Protein AF-A0A923VGC7-F1 (afdb_monomer_lite)

Radius of gyration: 20.88 Å; chains: 1; bounding box: 54×21×52 Å

pLDDT: mean 90.52, std 7.7, range [44.16, 97.38]

Secondary structure (DSSP, 8-state):
----EEEEEEEES--HHHHHHHHHHHHHHHHHHIIIIIS---SSSSPPPHHHHHHHHHHHHHHHHHHHH-EEEEEEETTEEEEEEETTEEEEEEE-

Sequence (96 aa):
MNDVVLFSEKQTFLNRWTWLLFILVNAFFIYGLIKQIAFDIPFGDKPASNGGLIAITVFVLMITSLFTIFSVKTEMKSDGIYVMFYPFHVKFKQYK

Structure (mmCIF, N/CA/C/O backbone):
data_AF-A0A923VGC7-F1
#
_entry.id   AF-A0A923VGC7-F1
#
loop_
_atom_site.group_PDB
_atom_site.id
_atom_site.type_symbol
_atom_site.label_atom_id
_atom_site.label_alt_id
_atom_site.label_comp_id
_atom_site.label_asym_id
_atom_site.label_entity_id
_atom_site.label_seq_id
_atom_site.pdbx_PDB_ins_code
_atom_site.Cartn_x
_atom_site.Cartn_y
_atom_site.Cartn_z
_atom_site.occupancy
_atom_site.B_iso_or_equiv
_atom_site.auth_seq_id
_atom_site.auth_comp_id
_atom_site.auth_asym_id
_atom_site.auth_atom_id
_atom_site.pdbx_PDB_model_num
ATOM 1 N N . MET A 1 1 ? -32.647 4.076 27.753 1.00 44.16 1 MET A N 1
ATOM 2 C CA . MET A 1 1 ? -31.485 4.663 28.455 1.00 44.16 1 MET A CA 1
ATOM 3 C C . MET A 1 1 ? -30.596 5.223 27.367 1.00 44.16 1 MET A C 1
ATOM 5 O O . MET A 1 1 ? -30.356 4.499 26.417 1.00 44.16 1 MET A O 1
ATOM 9 N N . ASN A 1 2 ? -30.274 6.514 27.402 1.00 50.94 2 ASN A N 1
ATOM 10 C CA . ASN A 1 2 ? -29.703 7.202 26.243 1.00 50.94 2 ASN A CA 1
ATOM 11 C C . ASN A 1 2 ? -28.359 6.573 25.834 1.00 50.94 2 ASN A C 1
ATOM 13 O O . ASN A 1 2 ? -27.416 6.598 26.623 1.00 50.94 2 ASN A O 1
ATOM 17 N N . ASP A 1 3 ? -28.284 6.057 24.603 1.00 68.94 3 ASP A N 1
ATOM 18 C CA . ASP A 1 3 ? -27.069 5.580 23.921 1.00 68.94 3 ASP A CA 1
ATOM 19 C C . ASP A 1 3 ? -26.137 6.753 23.566 1.00 68.94 3 ASP A C 1
ATOM 21 O O . ASP A 1 3 ? -25.740 6.944 22.414 1.00 68.94 3 ASP A O 1
ATOM 25 N N . VAL A 1 4 ? -25.836 7.619 24.535 1.00 84.12 4 VAL A N 1
ATOM 26 C CA . VAL A 1 4 ? -24.969 8.771 24.296 1.00 84.12 4 VAL A CA 1
ATOM 27 C C . VAL A 1 4 ? -23.549 8.258 24.124 1.00 84.12 4 VAL A C 1
ATOM 29 O O . VAL A 1 4 ? -22.965 7.676 25.038 1.00 84.12 4 VAL A O 1
ATOM 32 N N . VAL A 1 5 ? -22.993 8.485 22.938 1.00 87.12 5 VAL A N 1
ATOM 33 C CA . VA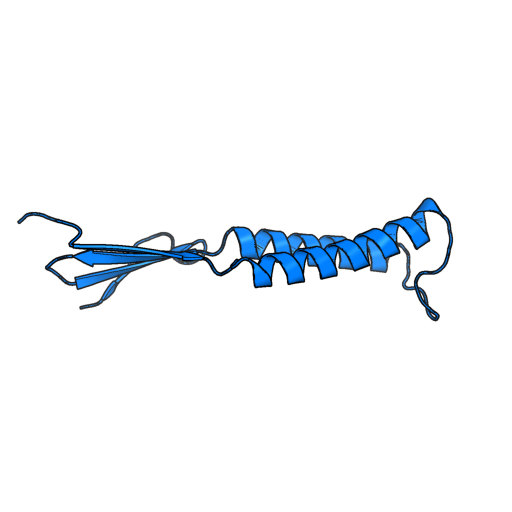L A 1 5 ? -21.571 8.281 22.676 1.00 87.12 5 VAL A CA 1
ATOM 34 C C . VAL A 1 5 ? -20.804 9.345 23.457 1.00 87.12 5 VAL A C 1
ATOM 36 O O . VAL A 1 5 ? -20.905 10.533 23.157 1.00 87.12 5 VAL A O 1
ATOM 39 N N . LEU A 1 6 ? -20.070 8.917 24.484 1.00 91.25 6 LEU A N 1
ATOM 40 C CA . LEU A 1 6 ? -19.251 9.785 25.333 1.00 91.25 6 LEU A CA 1
ATOM 41 C C . LEU A 1 6 ? -17.956 10.186 24.623 1.00 91.25 6 LEU A C 1
ATOM 43 O O . LEU A 1 6 ? -17.455 11.292 24.806 1.00 91.25 6 LEU A O 1
ATOM 47 N N . PHE A 1 7 ? -17.419 9.279 23.808 1.00 91.62 7 PHE A N 1
ATOM 48 C CA . PHE A 1 7 ? -16.193 9.492 23.054 1.00 91.62 7 PHE A CA 1
ATOM 49 C C . PHE A 1 7 ? -16.215 8.675 21.765 1.00 91.62 7 PHE A C 1
ATOM 51 O O . PHE A 1 7 ? -16.671 7.532 21.759 1.00 91.62 7 PHE A O 1
ATOM 58 N N . SER A 1 8 ? -15.705 9.253 20.681 1.00 92.56 8 SER A N 1
ATOM 59 C CA . SER A 1 8 ? -15.537 8.574 19.399 1.00 92.56 8 SER A CA 1
ATOM 60 C C . SER A 1 8 ? -14.160 8.892 18.840 1.00 92.56 8 SER A C 1
ATOM 62 O O . SER A 1 8 ? -13.788 10.058 18.706 1.00 92.56 8 SER A O 1
ATOM 64 N N . GLU A 1 9 ? -13.414 7.851 18.496 1.00 92.88 9 GLU A N 1
ATOM 65 C CA . GLU A 1 9 ? -12.098 7.950 17.887 1.00 92.88 9 GLU A CA 1
ATOM 66 C C . GLU A 1 9 ? -12.037 7.099 16.623 1.00 92.88 9 GLU A C 1
ATOM 68 O O . GLU A 1 9 ? -12.514 5.963 16.573 1.00 92.88 9 GLU A O 1
ATOM 73 N N . LYS A 1 10 ? -11.411 7.653 15.583 1.00 91.62 10 LYS A N 1
ATOM 74 C CA . LYS A 1 10 ? -11.084 6.933 14.354 1.00 91.62 10 LYS A CA 1
ATOM 75 C C . LYS A 1 10 ? -9.572 6.913 14.183 1.00 91.62 10 LYS A C 1
ATOM 77 O O . LYS A 1 10 ? -8.982 7.892 13.729 1.00 91.62 10 LYS A O 1
ATOM 82 N N . GLN A 1 11 ? -8.964 5.771 14.467 1.00 90.12 11 GLN A N 1
ATOM 83 C CA . GLN A 1 11 ? -7.549 5.543 14.234 1.00 90.12 11 GLN A CA 1
ATOM 84 C C . GLN A 1 11 ? -7.336 5.018 12.811 1.00 90.12 11 GLN A C 1
ATOM 86 O O . GLN A 1 11 ? -7.906 4.005 12.398 1.00 90.12 11 GLN A O 1
ATOM 91 N N . THR A 1 12 ? -6.498 5.711 12.043 1.00 89.94 12 THR A N 1
ATOM 92 C CA . THR A 1 12 ? -6.060 5.266 10.712 1.00 89.94 12 THR A CA 1
ATOM 93 C C . THR A 1 12 ? -4.584 4.893 10.765 1.00 89.94 12 THR A C 1
ATOM 95 O O . THR A 1 12 ? -3.810 5.511 11.491 1.00 89.94 12 THR A O 1
ATOM 98 N N . PHE A 1 13 ? -4.185 3.871 10.007 1.00 81.75 13 PHE A N 1
ATOM 99 C CA . PHE A 1 13 ? -2.791 3.403 9.984 1.00 81.75 13 PHE A CA 1
ATOM 100 C C . PHE A 1 13 ? -1.893 4.243 9.059 1.00 81.75 13 PHE A C 1
ATOM 102 O O . PHE A 1 13 ? -0.670 4.152 9.122 1.00 81.75 13 PHE A O 1
ATOM 109 N N . LEU A 1 14 ? -2.493 5.091 8.220 1.00 86.75 14 LEU A N 1
ATOM 110 C CA . LEU A 1 14 ? -1.803 6.002 7.312 1.00 86.75 14 LEU A CA 1
ATOM 111 C C . LEU A 1 14 ? -1.651 7.391 7.921 1.00 86.75 14 LEU A C 1
ATOM 113 O O . LEU A 1 14 ? -2.352 8.341 7.569 1.00 86.75 14 LEU A O 1
ATOM 117 N N . ASN A 1 15 ? -0.682 7.518 8.822 1.00 88.50 15 ASN A N 1
ATOM 118 C CA . ASN A 1 15 ? -0.191 8.833 9.209 1.00 88.50 15 ASN A CA 1
ATOM 119 C C . ASN A 1 15 ? 0.641 9.461 8.063 1.00 88.50 15 ASN A C 1
ATOM 121 O O . ASN A 1 15 ? 0.969 8.811 7.065 1.00 88.50 15 ASN A O 1
ATOM 125 N N . ARG A 1 16 ? 0.998 10.745 8.203 1.00 90.81 16 ARG A N 1
ATOM 126 C CA . ARG A 1 16 ? 1.749 11.499 7.180 1.00 90.81 16 ARG A CA 1
ATOM 127 C C . ARG A 1 16 ? 3.090 10.845 6.807 1.00 90.81 16 ARG A C 1
ATOM 129 O O . ARG A 1 16 ? 3.477 10.900 5.646 1.00 90.81 16 ARG A O 1
ATOM 136 N N . TRP A 1 17 ? 3.774 10.205 7.753 1.00 93.25 17 TRP A N 1
ATOM 137 C CA . TRP A 1 17 ? 5.056 9.535 7.514 1.00 93.25 17 TRP A CA 1
ATOM 138 C C . TRP A 1 17 ? 4.892 8.223 6.752 1.00 93.25 17 TRP A C 1
ATOM 140 O O . TRP A 1 17 ? 5.638 7.958 5.813 1.00 93.25 17 TRP A O 1
ATOM 150 N N . THR A 1 18 ? 3.875 7.436 7.098 1.00 90.06 18 THR A N 1
ATOM 151 C CA . THR A 1 18 ? 3.532 6.209 6.374 1.00 90.06 18 THR A CA 1
ATOM 152 C C . THR A 1 18 ? 3.155 6.513 4.923 1.00 90.06 18 THR A C 1
ATOM 154 O O . THR A 1 18 ? 3.585 5.806 4.015 1.00 90.06 18 THR A O 1
ATOM 157 N N . TRP A 1 19 ? 2.427 7.609 4.683 1.00 93.56 19 TRP A N 1
ATOM 158 C CA . TRP A 1 19 ? 2.154 8.095 3.327 1.00 93.56 19 TRP A CA 1
ATOM 159 C C . TRP A 1 19 ? 3.432 8.420 2.551 1.00 93.56 19 TRP A C 1
ATOM 161 O O . TRP A 1 19 ? 3.565 7.989 1.408 1.00 93.56 19 TRP A O 1
ATOM 171 N N . LEU A 1 20 ? 4.382 9.135 3.164 1.00 95.50 20 LEU A N 1
ATOM 172 C CA . LEU A 1 20 ? 5.665 9.446 2.525 1.00 95.50 20 LEU A CA 1
ATOM 173 C C . LEU A 1 20 ? 6.441 8.176 2.156 1.00 95.50 20 LEU A C 1
ATOM 175 O O . LEU A 1 20 ? 6.958 8.087 1.044 1.00 95.50 20 LEU A O 1
ATOM 179 N N . LEU A 1 21 ? 6.473 7.179 3.046 1.00 94.88 21 LEU A N 1
ATOM 180 C CA . LEU A 1 21 ? 7.118 5.893 2.775 1.00 94.88 21 LEU A CA 1
ATOM 181 C C . LEU A 1 21 ? 6.467 5.187 1.583 1.00 94.88 21 LEU A C 1
ATOM 183 O O . LEU A 1 21 ? 7.170 4.769 0.664 1.00 94.88 21 LEU A O 1
ATOM 187 N N . PHE A 1 22 ? 5.136 5.089 1.557 1.00 95.00 22 PHE A N 1
ATOM 188 C CA . PHE A 1 22 ? 4.447 4.459 0.434 1.00 95.00 22 PHE A CA 1
ATOM 189 C C . PHE A 1 22 ? 4.674 5.210 -0.874 1.00 95.00 22 PHE A C 1
ATOM 191 O O . PHE A 1 22 ? 4.952 4.573 -1.887 1.00 95.00 22 PHE A O 1
ATOM 198 N N . ILE A 1 23 ? 4.604 6.542 -0.871 1.00 96.00 23 ILE A N 1
ATOM 199 C CA . ILE A 1 23 ? 4.866 7.348 -2.069 1.00 96.00 23 ILE A CA 1
ATOM 200 C C . ILE A 1 23 ? 6.278 7.079 -2.589 1.00 96.00 23 ILE A C 1
ATOM 202 O O . ILE A 1 23 ? 6.438 6.829 -3.781 1.00 96.00 23 ILE A O 1
ATOM 206 N N . LEU A 1 24 ? 7.282 7.069 -1.710 1.00 97.38 24 LEU A N 1
ATOM 207 C CA . LEU A 1 24 ? 8.671 6.830 -2.094 1.00 97.38 24 LEU A CA 1
ATOM 208 C C . LEU A 1 24 ? 8.858 5.442 -2.723 1.00 97.38 24 LEU A C 1
ATOM 210 O O . LEU A 1 24 ? 9.454 5.325 -3.794 1.00 97.38 24 LEU A O 1
ATOM 214 N N . VAL A 1 25 ? 8.316 4.401 -2.086 1.00 96.75 25 VAL A N 1
ATOM 215 C CA . VAL A 1 25 ? 8.424 3.020 -2.578 1.00 96.75 25 VAL A CA 1
ATOM 216 C C . VAL A 1 25 ? 7.707 2.864 -3.923 1.00 96.75 25 VAL A C 1
ATOM 218 O O . VAL A 1 25 ? 8.286 2.327 -4.865 1.00 96.75 25 VAL A O 1
ATOM 221 N N . ASN A 1 26 ? 6.482 3.377 -4.060 1.00 97.12 26 ASN A N 1
ATOM 222 C CA . ASN A 1 26 ? 5.750 3.306 -5.328 1.00 97.12 26 ASN A CA 1
ATOM 223 C C . ASN A 1 26 ? 6.448 4.103 -6.434 1.00 97.12 26 ASN A C 1
ATOM 225 O O . ASN A 1 26 ? 6.583 3.601 -7.547 1.00 97.12 26 ASN A O 1
ATOM 229 N N . ALA A 1 27 ? 6.934 5.310 -6.133 1.00 97.38 27 ALA A N 1
ATOM 230 C CA . ALA A 1 27 ? 7.668 6.129 -7.091 1.00 97.38 27 ALA A CA 1
ATOM 231 C C . ALA A 1 27 ? 8.924 5.410 -7.601 1.00 97.38 27 ALA A C 1
ATOM 233 O O . ALA A 1 27 ? 9.194 5.444 -8.798 1.00 97.38 27 ALA A O 1
ATOM 234 N N . PHE A 1 28 ? 9.647 4.708 -6.724 1.00 96.12 28 PHE A N 1
ATOM 235 C CA . PHE A 1 28 ? 10.816 3.917 -7.102 1.00 96.12 28 PHE A CA 1
ATOM 236 C C . PHE A 1 28 ? 10.475 2.805 -8.109 1.00 96.12 28 PHE A C 1
ATOM 238 O O . PHE A 1 28 ? 11.136 2.693 -9.144 1.00 96.12 28 PHE A O 1
ATOM 245 N N . PHE A 1 29 ? 9.420 2.021 -7.857 1.00 95.31 29 PHE A N 1
ATOM 246 C CA . PHE A 1 29 ? 8.999 0.953 -8.774 1.00 95.31 29 PHE A CA 1
ATOM 247 C C . PHE A 1 29 ? 8.427 1.490 -10.088 1.00 95.31 29 PHE A C 1
ATOM 249 O O . PHE A 1 29 ? 8.775 0.984 -11.153 1.00 95.31 29 PHE A O 1
ATOM 256 N N . ILE A 1 30 ? 7.614 2.548 -10.038 1.00 96.06 30 ILE A N 1
ATOM 257 C CA . ILE A 1 30 ? 7.070 3.199 -11.238 1.00 96.06 30 ILE A CA 1
ATOM 258 C C . ILE A 1 30 ? 8.202 3.773 -12.094 1.00 96.06 30 ILE A C 1
ATOM 260 O O . ILE A 1 30 ? 8.209 3.581 -13.308 1.00 96.06 30 ILE A O 1
ATOM 264 N N . TYR A 1 31 ? 9.185 4.432 -11.475 1.00 95.62 31 TYR A N 1
ATOM 265 C CA . TYR A 1 31 ? 10.363 4.934 -12.177 1.00 95.62 31 TYR A CA 1
ATOM 266 C C . TYR A 1 31 ? 11.135 3.800 -12.859 1.00 95.62 31 TYR A C 1
ATOM 268 O O . TYR A 1 31 ? 11.467 3.913 -14.039 1.00 95.62 31 TYR A O 1
ATOM 276 N N . GLY A 1 32 ? 11.373 2.692 -12.151 1.00 94.19 32 GLY A N 1
ATOM 277 C CA . GLY A 1 32 ? 12.025 1.520 -12.729 1.00 94.19 32 GLY A CA 1
ATOM 278 C C . GLY A 1 32 ? 11.251 0.931 -13.906 1.00 94.19 32 GLY A C 1
ATOM 279 O O . GLY A 1 32 ? 11.845 0.625 -14.938 1.00 94.19 32 GLY A O 1
ATOM 280 N N . LEU A 1 33 ? 9.925 0.841 -13.785 1.00 95.12 33 LEU A N 1
ATOM 281 C CA . LEU A 1 33 ? 9.039 0.342 -14.834 1.00 95.12 33 LEU A CA 1
ATOM 282 C C . LEU A 1 33 ? 9.084 1.230 -16.082 1.00 95.12 33 LEU A C 1
ATOM 284 O O . LEU A 1 33 ? 9.258 0.715 -17.184 1.00 95.12 33 LEU A O 1
ATOM 288 N N . ILE A 1 34 ? 8.996 2.552 -15.919 1.00 95.06 34 ILE A N 1
ATOM 289 C CA . ILE A 1 34 ? 9.120 3.508 -17.028 1.00 95.06 34 ILE A CA 1
ATOM 290 C C . ILE A 1 34 ? 10.503 3.383 -17.678 1.00 95.06 34 ILE A C 1
ATOM 292 O O . ILE A 1 34 ? 10.600 3.250 -18.895 1.00 95.06 34 ILE A O 1
ATOM 296 N N . LYS A 1 35 ? 11.574 3.378 -16.877 1.00 94.75 35 LYS A N 1
ATOM 297 C CA . LYS A 1 35 ? 12.953 3.276 -17.367 1.00 94.75 35 LYS A CA 1
ATOM 298 C C . LYS A 1 35 ? 13.178 2.002 -18.191 1.00 94.75 35 LYS A C 1
ATOM 300 O O . LYS A 1 35 ? 13.761 2.077 -19.269 1.00 94.75 35 LYS A O 1
ATOM 305 N N . GLN A 1 36 ? 12.692 0.86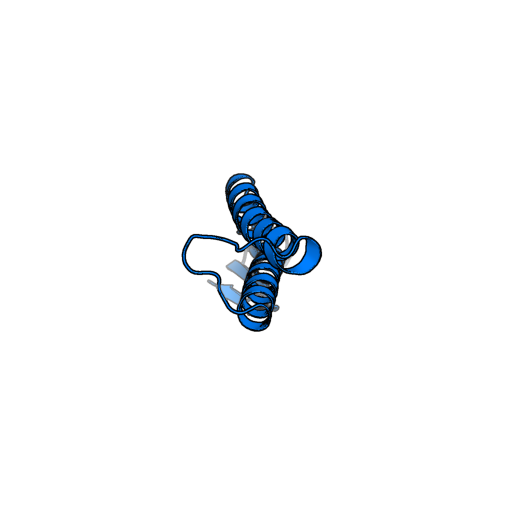1 -17.706 1.00 93.88 36 GLN A N 1
ATOM 306 C CA . GLN A 1 36 ? 12.940 -0.427 -18.344 1.00 93.88 36 GLN A CA 1
ATOM 307 C C . GLN A 1 36 ? 12.010 -0.719 -19.523 1.00 93.88 36 GLN A C 1
ATOM 309 O O . GLN A 1 36 ? 12.458 -1.321 -20.489 1.00 93.88 36 GLN A O 1
ATOM 314 N N . ILE A 1 37 ? 10.738 -0.313 -19.461 1.00 92.69 37 ILE A N 1
ATOM 315 C CA . ILE A 1 37 ? 9.746 -0.657 -20.493 1.00 92.69 37 ILE A CA 1
ATOM 316 C C . ILE A 1 37 ? 9.617 0.435 -21.554 1.00 92.69 37 ILE A C 1
ATOM 318 O O . ILE A 1 37 ? 9.460 0.120 -22.726 1.00 92.69 37 ILE A O 1
ATOM 322 N N . ALA A 1 38 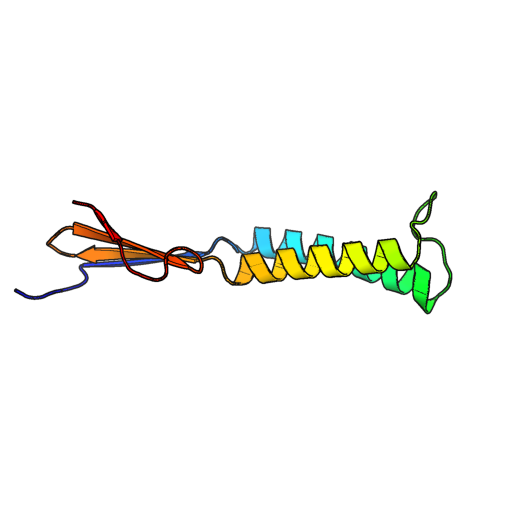? 9.638 1.712 -21.164 1.00 92.12 38 ALA A N 1
ATOM 323 C CA . ALA A 1 38 ? 9.436 2.808 -22.113 1.00 92.12 38 ALA A CA 1
ATOM 324 C C . ALA A 1 38 ? 10.740 3.254 -22.784 1.00 92.12 38 ALA A C 1
ATOM 326 O O . ALA A 1 38 ? 10.711 3.703 -23.925 1.00 92.12 38 ALA A O 1
ATOM 327 N N . PHE A 1 39 ? 11.870 3.152 -22.077 1.00 91.50 39 PHE A N 1
ATOM 328 C CA . PHE A 1 39 ? 13.172 3.598 -22.579 1.00 91.50 39 PHE A CA 1
ATOM 329 C C . PHE A 1 39 ? 14.130 2.448 -22.921 1.00 91.50 39 PHE A C 1
ATOM 331 O O . PHE A 1 39 ? 15.241 2.724 -23.364 1.00 91.50 39 PHE A O 1
ATOM 338 N N . ASP A 1 40 ? 13.736 1.187 -22.700 1.00 90.69 40 ASP A N 1
ATOM 339 C CA . ASP A 1 40 ? 14.592 -0.002 -22.858 1.00 90.69 40 ASP A CA 1
ATOM 340 C C . ASP A 1 40 ? 15.928 0.081 -22.084 1.00 90.69 40 ASP A C 1
ATOM 342 O O . ASP A 1 40 ? 16.908 -0.594 -22.409 1.00 90.69 40 ASP A O 1
ATOM 346 N N . ILE A 1 41 ? 15.991 0.896 -21.020 1.00 90.62 41 ILE A N 1
ATOM 347 C CA . ILE A 1 41 ? 17.190 1.034 -20.186 1.00 90.62 41 ILE A CA 1
ATOM 348 C C . ILE A 1 41 ? 17.059 0.095 -18.980 1.00 90.62 41 ILE A C 1
ATOM 350 O O . ILE A 1 41 ? 16.122 0.249 -18.192 1.00 90.62 41 ILE A O 1
ATOM 354 N N . PRO A 1 42 ? 18.011 -0.828 -18.744 1.00 89.81 42 PRO A N 1
ATOM 355 C CA . PRO A 1 42 ? 17.920 -1.767 -17.633 1.00 89.81 42 PRO A CA 1
ATOM 356 C C . PRO A 1 42 ? 17.821 -1.047 -16.279 1.00 89.81 42 PRO A C 1
ATOM 358 O O . PRO A 1 42 ? 18.541 -0.080 -15.978 1.00 89.81 42 PRO A O 1
ATOM 361 N N . PHE A 1 43 ? 16.888 -1.515 -15.450 1.00 90.12 43 PHE A N 1
ATOM 362 C CA . PHE A 1 43 ? 16.705 -1.015 -14.096 1.00 90.12 43 PHE A CA 1
ATOM 363 C C . PHE A 1 43 ? 17.552 -1.831 -13.109 1.00 90.12 43 PHE A C 1
ATOM 365 O O . PHE A 1 43 ? 17.172 -2.922 -12.692 1.00 90.12 43 PHE A O 1
ATOM 372 N N . GLY A 1 44 ? 18.714 -1.276 -12.747 1.00 86.50 44 GLY A N 1
ATOM 373 C CA . GLY A 1 44 ? 19.721 -1.921 -11.899 1.00 86.50 44 GLY A CA 1
ATOM 374 C C . GLY A 1 44 ? 20.748 -2.730 -12.698 1.00 86.50 44 GLY A C 1
ATOM 375 O O . GLY A 1 44 ? 20.642 -2.853 -13.916 1.00 86.50 44 GLY A O 1
ATOM 376 N N . ASP A 1 45 ? 21.739 -3.294 -12.005 1.00 86.75 45 ASP A N 1
ATOM 377 C CA . ASP A 1 45 ? 22.838 -4.050 -12.637 1.00 86.75 45 ASP A CA 1
ATOM 378 C C . ASP A 1 45 ? 22.413 -5.457 -13.094 1.00 86.75 45 ASP A C 1
ATOM 380 O O . ASP A 1 45 ? 23.048 -6.074 -13.947 1.00 86.75 45 ASP A O 1
ATOM 384 N N . LYS A 1 46 ? 21.324 -5.977 -12.514 1.00 85.69 46 LYS A N 1
ATOM 385 C CA . LYS A 1 46 ? 20.678 -7.245 -12.876 1.00 85.69 46 LYS A CA 1
ATOM 386 C C . LYS A 1 46 ? 19.182 -6.986 -13.069 1.00 85.69 46 LYS A C 1
ATOM 388 O O . LYS A 1 46 ? 18.427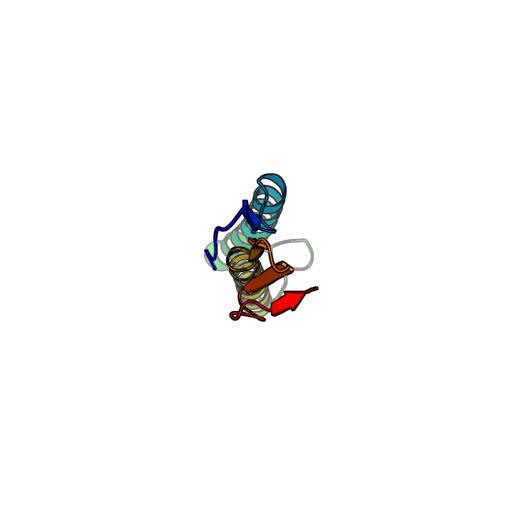 -7.133 -12.105 1.00 85.69 46 LYS A O 1
ATOM 393 N N . PRO A 1 47 ? 18.756 -6.544 -14.263 1.00 87.00 47 PRO A N 1
ATOM 394 C CA . PRO A 1 47 ? 17.370 -6.162 -14.494 1.00 87.00 47 PRO A CA 1
ATOM 395 C C . PRO A 1 47 ? 16.439 -7.360 -14.295 1.00 87.00 47 PRO A C 1
ATOM 397 O O . PRO A 1 47 ? 16.725 -8.479 -14.728 1.00 87.00 47 PRO A O 1
ATOM 400 N N . ALA A 1 48 ? 15.304 -7.115 -13.642 1.00 88.12 48 ALA A N 1
ATOM 401 C CA . ALA A 1 48 ? 14.217 -8.085 -13.591 1.00 88.12 48 ALA A CA 1
ATOM 402 C C . ALA A 1 48 ? 13.641 -8.302 -15.000 1.00 88.12 48 ALA A C 1
ATOM 404 O O . ALA A 1 48 ? 13.794 -7.457 -15.880 1.00 88.12 48 ALA A O 1
ATOM 405 N N . SER A 1 49 ? 12.918 -9.400 -15.227 1.00 93.62 49 SER A N 1
ATOM 406 C CA . SER A 1 49 ? 12.127 -9.523 -16.457 1.00 93.62 49 SER A CA 1
ATOM 407 C C . SER A 1 49 ? 11.042 -8.440 -16.495 1.00 93.62 49 SER A C 1
ATOM 409 O O . SER A 1 49 ? 10.506 -8.065 -15.451 1.00 93.62 49 SER A O 1
ATOM 411 N N . ASN A 1 50 ? 10.668 -7.962 -17.688 1.00 93.25 50 ASN A N 1
ATOM 412 C CA . ASN A 1 50 ? 9.624 -6.934 -17.830 1.00 93.25 50 ASN A CA 1
ATOM 413 C C . ASN A 1 50 ? 8.318 -7.359 -17.138 1.00 93.25 50 ASN A C 1
ATOM 415 O O . ASN A 1 50 ? 7.732 -6.588 -16.383 1.00 93.25 50 ASN A O 1
ATOM 419 N N . GLY A 1 51 ? 7.909 -8.621 -17.320 1.00 94.19 51 GLY A N 1
ATOM 420 C CA . GLY A 1 51 ?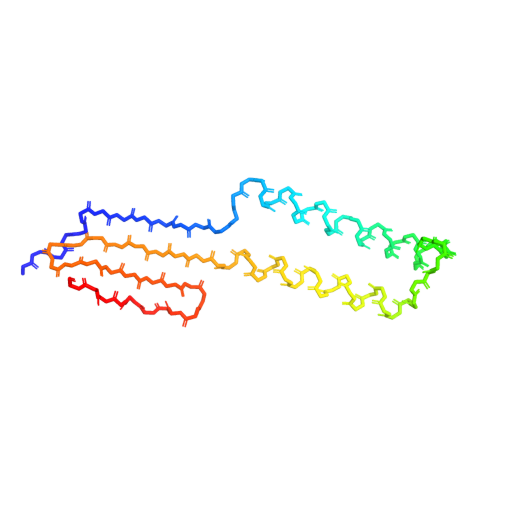 6.740 -9.184 -16.639 1.00 94.19 51 GLY A CA 1
ATOM 421 C C . GLY A 1 51 ? 6.886 -9.216 -15.115 1.00 94.19 51 GLY A C 1
ATOM 422 O O . GLY A 1 51 ? 5.944 -8.870 -14.406 1.00 94.19 51 GLY A O 1
ATOM 423 N N . GLY A 1 52 ? 8.071 -9.565 -14.602 1.00 94.31 52 GLY A N 1
ATOM 424 C CA . GLY A 1 52 ? 8.351 -9.546 -13.166 1.00 94.31 52 GLY A CA 1
ATOM 425 C C . GLY A 1 52 ? 8.291 -8.136 -12.572 1.00 94.31 52 GLY A C 1
ATOM 426 O O . GLY A 1 52 ? 7.700 -7.945 -11.509 1.00 94.31 52 GLY A O 1
ATOM 427 N N . LEU A 1 53 ? 8.835 -7.140 -13.279 1.00 94.44 53 LEU A N 1
ATOM 428 C CA . LEU A 1 53 ? 8.813 -5.738 -12.857 1.00 94.44 53 LEU A CA 1
ATOM 429 C C . LEU A 1 53 ? 7.389 -5.156 -12.854 1.00 94.44 53 LEU A C 1
ATOM 431 O O . LEU A 1 53 ? 7.016 -4.445 -11.920 1.00 94.44 53 LEU A O 1
ATOM 435 N N . ILE A 1 54 ? 6.564 -5.496 -13.848 1.00 95.50 54 ILE A N 1
ATOM 436 C CA . ILE A 1 54 ? 5.137 -5.134 -13.857 1.00 95.50 54 ILE A CA 1
ATOM 437 C C . ILE A 1 54 ? 4.421 -5.774 -12.666 1.00 95.50 54 ILE A C 1
ATOM 439 O O . ILE A 1 54 ? 3.745 -5.074 -11.912 1.00 95.50 54 ILE A O 1
ATOM 443 N N . ALA A 1 55 ? 4.593 -7.085 -12.468 1.00 96.62 55 ALA A N 1
ATOM 444 C CA . ALA A 1 55 ? 3.912 -7.822 -11.408 1.00 96.62 55 ALA A CA 1
ATOM 445 C C . ALA A 1 55 ? 4.229 -7.252 -10.018 1.00 96.62 55 ALA A C 1
ATOM 447 O O . ALA A 1 55 ? 3.310 -7.005 -9.237 1.00 96.62 55 ALA A O 1
ATOM 448 N N . ILE A 1 56 ? 5.506 -6.975 -9.723 1.00 95.62 56 ILE A N 1
ATOM 449 C CA . ILE A 1 56 ? 5.889 -6.404 -8.426 1.00 95.62 56 ILE A CA 1
ATOM 450 C C . ILE A 1 56 ? 5.385 -4.967 -8.257 1.00 95.62 56 ILE A C 1
ATOM 452 O O . ILE A 1 56 ? 4.940 -4.607 -7.171 1.00 95.62 56 ILE A O 1
ATOM 456 N N . THR A 1 57 ? 5.374 -4.166 -9.326 1.00 95.81 57 THR A N 1
ATOM 457 C CA . THR A 1 57 ? 4.869 -2.785 -9.272 1.00 95.81 57 THR A CA 1
ATOM 458 C C . THR A 1 57 ? 3.372 -2.768 -8.962 1.00 95.81 57 THR A C 1
ATOM 460 O O . THR A 1 57 ? 2.932 -2.049 -8.066 1.00 95.81 57 THR A O 1
ATOM 463 N N . VAL A 1 58 ? 2.589 -3.614 -9.640 1.00 97.06 58 VAL A N 1
ATOM 464 C CA . VAL A 1 58 ? 1.149 -3.779 -9.374 1.00 97.06 58 VAL A CA 1
ATOM 465 C C . VAL A 1 58 ? 0.908 -4.296 -7.957 1.00 97.06 58 VAL A C 1
ATOM 467 O O . VAL A 1 58 ? 0.029 -3.792 -7.260 1.00 97.06 58 VAL A O 1
ATOM 470 N N . PHE A 1 59 ? 1.704 -5.263 -7.501 1.00 96.94 59 PHE A N 1
ATOM 471 C CA . PHE A 1 59 ? 1.592 -5.813 -6.154 1.00 96.94 59 PHE A CA 1
ATOM 472 C C . PHE A 1 59 ? 1.838 -4.756 -5.066 1.00 96.94 59 PHE A C 1
ATOM 474 O O . PHE A 1 59 ? 1.056 -4.644 -4.121 1.00 96.94 59 PHE A O 1
ATOM 481 N N . VAL A 1 60 ? 2.876 -3.930 -5.213 1.00 96.31 60 VAL A N 1
ATOM 482 C CA . VAL A 1 60 ? 3.192 -2.847 -4.267 1.00 96.31 60 VAL A CA 1
ATOM 483 C C . VAL A 1 60 ? 2.103 -1.766 -4.261 1.00 96.31 60 VAL A C 1
ATOM 485 O O . VAL A 1 60 ? 1.705 -1.299 -3.185 1.00 96.31 60 VAL A O 1
ATOM 488 N N . LEU A 1 61 ? 1.561 -1.413 -5.431 1.00 96.31 61 LEU A N 1
ATOM 489 C CA . LEU A 1 61 ? 0.418 -0.502 -5.539 1.00 96.31 61 LEU A CA 1
ATOM 490 C C . LEU A 1 61 ? -0.816 -1.074 -4.830 1.00 96.31 61 LEU A C 1
ATOM 492 O O . LEU A 1 61 ? -1.451 -0.373 -4.044 1.00 96.31 61 LEU A O 1
ATOM 496 N N . MET A 1 62 ? -1.111 -2.359 -5.037 1.00 96.25 62 MET A N 1
ATOM 497 C CA . MET A 1 62 ? -2.229 -3.049 -4.391 1.00 96.25 62 MET A CA 1
ATOM 498 C C . MET A 1 62 ? -2.088 -3.065 -2.865 1.00 96.25 62 MET A C 1
ATOM 500 O O . MET A 1 62 ? -3.056 -2.767 -2.164 1.00 96.25 62 MET A O 1
ATOM 504 N N . ILE A 1 63 ? -0.891 -3.356 -2.341 1.00 93.94 63 ILE A N 1
ATOM 505 C CA . ILE A 1 63 ? -0.610 -3.262 -0.901 1.00 93.94 63 ILE A CA 1
ATOM 506 C C . ILE A 1 63 ? -0.878 -1.841 -0.409 1.00 93.94 63 ILE A C 1
ATOM 508 O O . ILE A 1 63 ? -1.587 -1.655 0.576 1.00 93.94 63 ILE A O 1
ATOM 512 N N . THR A 1 64 ? -0.358 -0.834 -1.108 1.00 94.19 64 THR A N 1
ATOM 513 C CA . THR A 1 64 ? -0.543 0.571 -0.724 1.00 94.19 64 THR A CA 1
ATOM 514 C C . THR A 1 64 ? -2.025 0.931 -0.653 1.00 94.19 64 THR A C 1
ATOM 516 O O . THR A 1 64 ? -2.473 1.492 0.347 1.00 94.19 64 THR A O 1
ATOM 519 N N . SER A 1 65 ? -2.810 0.542 -1.662 1.00 92.31 65 SER A N 1
ATOM 520 C CA . SER A 1 65 ? -4.264 0.722 -1.671 1.00 92.31 65 SER A CA 1
ATOM 521 C C . SER A 1 65 ? -4.970 -0.050 -0.555 1.00 92.31 65 SER A C 1
ATOM 523 O O . SER A 1 65 ? -5.939 0.450 -0.000 1.00 92.31 65 SER A O 1
ATOM 525 N N . LEU A 1 66 ? -4.501 -1.238 -0.173 1.00 91.62 66 LEU A 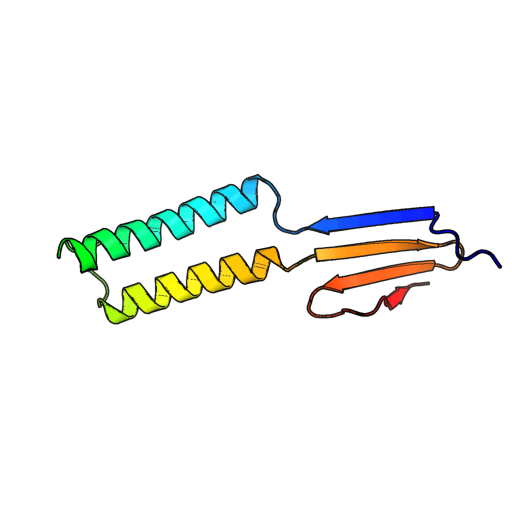N 1
ATOM 526 C CA . LEU A 1 66 ? -5.092 -1.984 0.939 1.00 91.62 66 LEU A CA 1
ATOM 527 C C . LEU A 1 66 ? -4.939 -1.228 2.268 1.00 91.62 66 LEU A C 1
ATOM 529 O O . LEU A 1 66 ? -5.890 -1.133 3.046 1.00 91.62 66 LEU A O 1
ATOM 533 N N . PHE A 1 67 ? -3.770 -0.628 2.505 1.00 90.25 67 PHE A N 1
ATOM 534 C CA . PHE A 1 67 ? -3.529 0.149 3.719 1.00 90.25 67 PHE A CA 1
ATOM 535 C C . PHE A 1 67 ? -4.413 1.402 3.805 1.00 90.25 67 PHE A C 1
ATOM 537 O O . PHE A 1 67 ? -4.789 1.768 4.919 1.00 90.25 67 PHE A O 1
ATOM 544 N N . THR A 1 68 ? -4.814 2.024 2.681 1.00 89.25 68 THR A N 1
ATOM 545 C CA . THR A 1 68 ? -5.708 3.213 2.692 1.00 89.25 68 THR A CA 1
ATOM 546 C C . THR A 1 68 ? -7.101 2.925 3.223 1.00 89.25 68 THR A C 1
ATOM 548 O O . THR A 1 68 ? -7.782 3.830 3.710 1.00 89.25 68 THR A O 1
ATOM 551 N N . ILE A 1 69 ? -7.502 1.661 3.187 1.00 89.81 69 ILE A N 1
ATOM 552 C CA . ILE A 1 69 ? -8.816 1.201 3.613 1.00 89.81 69 ILE A CA 1
ATOM 553 C C . ILE A 1 69 ? -8.804 0.880 5.117 1.00 89.81 69 ILE A C 1
ATOM 555 O O . ILE A 1 69 ? -9.839 0.974 5.777 1.00 89.81 69 ILE A O 1
ATOM 559 N N . PHE A 1 70 ? -7.650 0.550 5.702 1.00 91.50 70 PHE A N 1
ATOM 560 C CA . PHE A 1 70 ? -7.572 0.123 7.097 1.00 91.50 70 PHE A CA 1
ATOM 561 C C . PHE A 1 70 ? -7.867 1.256 8.080 1.00 91.50 70 PHE A C 1
ATOM 563 O O . PHE A 1 70 ? -7.171 2.273 8.150 1.00 91.50 70 PHE A O 1
ATOM 570 N N . SER A 1 71 ? -8.895 1.047 8.901 1.00 91.88 71 SER A N 1
ATOM 571 C CA . SER A 1 71 ? -9.227 1.955 9.997 1.00 91.88 71 SER A CA 1
ATOM 572 C C . SER A 1 71 ? -9.869 1.217 11.160 1.00 91.88 71 SER A C 1
ATOM 574 O O . SER A 1 71 ? -10.646 0.280 10.972 1.00 91.88 71 SER A O 1
ATOM 576 N N . VAL A 1 72 ? -9.554 1.663 12.370 1.00 92.62 72 VAL A N 1
ATOM 577 C CA . VAL A 1 72 ? -10.212 1.228 13.600 1.00 92.62 72 VAL A CA 1
ATOM 578 C C . VAL A 1 72 ? -11.073 2.380 14.091 1.00 92.62 72 VAL A C 1
ATOM 580 O O . VAL A 1 72 ? -10.603 3.513 14.187 1.00 92.62 72 VAL A O 1
ATOM 583 N N . LYS A 1 73 ? -12.341 2.102 14.374 1.00 93.06 73 LYS A N 1
ATOM 584 C CA . LYS A 1 73 ? -13.233 3.027 15.068 1.00 93.06 73 LYS A CA 1
ATOM 585 C C . LYS A 1 73 ? -13.481 2.505 16.472 1.00 93.06 73 LYS A C 1
ATOM 587 O O . LYS A 1 73 ? -13.816 1.330 16.627 1.00 93.06 73 LYS A O 1
ATOM 592 N N . THR A 1 74 ? -13.351 3.387 17.448 1.00 92.50 74 THR A N 1
ATOM 593 C CA . THR A 1 74 ? -13.606 3.106 18.856 1.00 92.50 74 THR A CA 1
ATOM 594 C C . THR A 1 74 ? -14.640 4.098 19.358 1.00 92.50 74 THR A C 1
ATOM 596 O O . THR A 1 74 ? -14.453 5.306 19.241 1.00 92.50 74 THR A O 1
ATOM 599 N N . GLU A 1 75 ? -15.737 3.597 19.908 1.00 93.44 75 GLU A N 1
ATOM 600 C CA . GLU A 1 75 ? -16.789 4.400 20.525 1.00 93.44 75 GLU A CA 1
ATOM 601 C C . GLU A 1 75 ? -16.931 3.985 21.989 1.00 93.44 75 GLU A C 1
ATOM 603 O O . GLU A 1 75 ? -17.068 2.800 22.291 1.00 93.44 75 GLU A O 1
ATOM 608 N N . MET A 1 76 ? -16.897 4.947 22.909 1.00 90.62 76 MET A N 1
ATOM 609 C CA . MET A 1 76 ? -17.195 4.704 24.320 1.00 90.62 76 MET A CA 1
ATOM 610 C C . MET A 1 76 ? -18.609 5.174 24.627 1.00 90.62 76 MET A C 1
ATOM 612 O O . MET A 1 76 ? -18.965 6.326 24.362 1.00 90.62 76 MET A O 1
ATOM 616 N N . LYS A 1 77 ? -19.402 4.279 25.205 1.00 90.62 77 LYS A N 1
ATOM 617 C CA . LYS A 1 77 ? -20.749 4.548 25.708 1.00 90.62 77 LYS A CA 1
ATOM 618 C C . LYS A 1 77 ? -20.793 4.243 27.204 1.00 90.62 77 LYS A C 1
ATOM 620 O O . LYS A 1 77 ? -19.850 3.686 27.762 1.00 90.62 77 LYS A O 1
ATOM 625 N N . SER A 1 78 ? -21.884 4.614 27.864 1.00 87.44 78 SER A N 1
ATOM 626 C CA . SER A 1 78 ? -22.073 4.384 29.305 1.00 87.44 78 SER A CA 1
ATOM 627 C C . SER A 1 78 ? -22.075 2.902 29.706 1.00 87.44 78 SER A C 1
ATOM 629 O O . SER A 1 78 ? -21.844 2.589 30.870 1.00 87.44 78 SER A O 1
ATOM 631 N N . ASP A 1 79 ? -22.321 1.999 28.759 1.00 88.12 79 ASP A N 1
ATOM 632 C CA . ASP A 1 79 ? -22.432 0.555 28.953 1.00 88.12 79 ASP A CA 1
ATOM 633 C C . ASP A 1 79 ? -21.209 -0.245 28.457 1.00 88.12 79 ASP A C 1
ATOM 635 O O . ASP A 1 79 ? -21.181 -1.468 28.611 1.00 88.12 79 ASP A O 1
ATOM 639 N N . GLY A 1 80 ? -20.207 0.405 27.852 1.00 88.12 80 GLY A N 1
ATOM 640 C CA . GLY A 1 80 ? -18.969 -0.257 27.432 1.00 88.12 80 GLY A CA 1
ATOM 641 C C . GLY A 1 80 ? -18.245 0.389 26.250 1.00 88.12 80 GLY A C 1
ATOM 642 O O . GLY A 1 80 ? -18.580 1.486 25.789 1.00 88.12 80 GLY A O 1
ATOM 643 N N . ILE A 1 81 ? -17.230 -0.324 25.752 1.00 91.94 81 ILE A N 1
ATOM 644 C CA . ILE A 1 81 ? -16.373 0.104 24.638 1.00 91.94 81 ILE A CA 1
ATOM 645 C C . ILE A 1 81 ? -16.732 -0.687 23.382 1.00 91.94 81 ILE A C 1
ATOM 647 O O . ILE A 1 81 ? -16.713 -1.917 23.370 1.00 91.94 81 ILE A O 1
ATOM 651 N N . TYR A 1 82 ? -17.007 0.018 22.295 1.00 92.19 82 TYR A N 1
ATOM 652 C CA . TYR A 1 82 ? -17.381 -0.540 21.007 1.00 92.19 82 TYR A CA 1
ATOM 653 C C . TYR A 1 82 ? -16.232 -0.351 20.020 1.00 92.19 82 TYR A C 1
ATOM 655 O O . TYR A 1 82 ? -15.854 0.776 19.713 1.00 92.19 82 TYR A O 1
ATOM 663 N N . VAL A 1 83 ? -15.687 -1.448 19.492 1.00 92.81 83 VAL A N 1
ATOM 664 C CA . VAL A 1 83 ? -14.570 -1.411 18.533 1.00 92.81 83 VAL A CA 1
ATOM 665 C C . VAL A 1 83 ? -14.995 -2.016 17.199 1.00 92.81 83 VAL A C 1
ATOM 667 O O . VAL A 1 83 ? -15.561 -3.110 17.160 1.00 92.81 83 VAL A O 1
ATOM 670 N N . MET A 1 84 ? -14.697 -1.327 16.098 1.00 93.06 84 MET A N 1
ATOM 671 C CA . MET A 1 84 ? -14.927 -1.778 14.723 1.00 93.06 84 MET A CA 1
ATOM 672 C C . MET A 1 84 ? -13.628 -1.650 13.923 1.00 93.06 84 MET A C 1
ATOM 674 O O . MET A 1 84 ? -13.066 -0.560 13.830 1.00 93.06 84 MET A O 1
ATOM 678 N N . PHE A 1 85 ? -13.157 -2.740 13.317 1.00 91.62 85 PHE A N 1
ATOM 679 C CA . PHE A 1 85 ? -11.935 -2.747 12.508 1.00 91.62 85 PHE A CA 1
ATOM 680 C C . PHE A 1 85 ? -12.276 -2.961 11.037 1.00 91.62 85 PHE A C 1
ATOM 682 O O . PHE A 1 85 ? -12.521 -4.079 10.604 1.00 91.62 85 PHE A O 1
ATOM 689 N N . TYR A 1 86 ? -12.288 -1.901 10.243 1.00 89.69 86 TYR A N 1
ATOM 690 C CA . TYR A 1 86 ? -12.583 -1.993 8.819 1.00 89.69 86 TYR A CA 1
ATOM 691 C C . TYR A 1 86 ? -11.315 -2.362 8.026 1.00 89.69 86 TYR A C 1
ATOM 693 O O . TYR A 1 86 ? -10.266 -1.756 8.275 1.00 89.69 86 TYR A O 1
ATOM 701 N N . PRO A 1 87 ? -11.376 -3.311 7.069 1.00 88.31 87 PRO A N 1
ATOM 702 C CA . PRO A 1 87 ? -12.566 -3.985 6.529 1.00 88.31 87 PRO A CA 1
ATOM 703 C C . PRO A 1 87 ? -12.909 -5.350 7.155 1.00 88.31 87 PRO A C 1
ATOM 705 O O . PRO A 1 87 ? -13.918 -5.941 6.786 1.00 88.31 87 PRO A O 1
ATOM 708 N N . PHE A 1 88 ? -12.102 -5.879 8.076 1.00 87.50 88 PHE A N 1
ATOM 709 C CA . PHE A 1 88 ? -12.242 -7.267 8.548 1.00 87.50 88 PHE A CA 1
ATOM 710 C C . PHE A 1 88 ? -13.397 -7.487 9.543 1.00 87.50 88 PHE A C 1
ATOM 712 O O . PHE A 1 88 ? -14.082 -8.502 9.501 1.00 87.50 88 PHE A O 1
ATOM 719 N N . HIS A 1 89 ? -13.639 -6.521 10.423 1.00 87.31 89 HIS A N 1
ATOM 720 C CA . HIS A 1 89 ? -14.697 -6.495 11.431 1.00 87.31 89 HIS A CA 1
ATOM 721 C C . HIS A 1 89 ? -15.550 -5.236 11.246 1.00 87.31 89 HIS A C 1
ATOM 723 O O . HIS A 1 89 ? -15.368 -4.227 11.927 1.00 87.31 89 HIS A O 1
ATOM 729 N N . VAL A 1 90 ? -16.490 -5.304 10.301 1.00 86.00 90 VAL A N 1
ATOM 730 C CA . VAL A 1 90 ? -17.384 -4.189 9.928 1.00 86.00 90 VAL A CA 1
ATOM 731 C C . VAL A 1 90 ? -18.471 -3.925 10.980 1.00 86.00 90 VAL A C 1
ATOM 733 O O . VAL A 1 90 ? -19.094 -2.870 10.981 1.00 86.00 90 VAL A O 1
ATOM 736 N N . LYS A 1 91 ? -18.713 -4.869 11.896 1.00 88.19 91 LYS A N 1
ATOM 737 C CA . LYS A 1 91 ? -19.656 -4.695 13.007 1.00 88.19 91 LYS A CA 1
ATOM 738 C C . LYS A 1 91 ? -18.905 -4.294 14.270 1.00 88.19 91 LYS A C 1
ATOM 740 O O . LYS A 1 91 ? -17.842 -4.844 14.550 1.00 88.19 91 LYS A O 1
ATOM 745 N N . PHE A 1 92 ? -19.489 -3.381 15.043 1.00 86.38 92 PHE A N 1
ATOM 746 C CA . PHE A 1 92 ? -18.977 -3.053 16.365 1.00 86.38 92 PHE A CA 1
ATOM 747 C C . PHE A 1 92 ? -19.049 -4.271 17.278 1.00 86.38 92 PHE A C 1
ATOM 749 O O . PHE A 1 92 ? -20.093 -4.912 17.408 1.00 86.38 92 PHE A O 1
ATOM 756 N N . LYS A 1 93 ? -17.928 -4.564 17.925 1.00 89.06 93 LYS A N 1
ATOM 757 C CA . LYS A 1 93 ? -17.848 -5.537 19.002 1.00 89.06 93 LYS A CA 1
ATOM 758 C C . LYS A 1 93 ? -17.768 -4.787 20.326 1.00 89.06 93 LYS A C 1
ATOM 760 O O . LYS A 1 93 ? -16.892 -3.941 20.493 1.00 89.06 93 LYS A O 1
ATOM 765 N N . GLN A 1 94 ? -18.691 -5.101 21.230 1.00 89.75 94 GLN A N 1
ATOM 766 C CA . GLN A 1 94 ? -18.717 -4.558 22.582 1.00 89.75 94 GLN A CA 1
ATOM 767 C C . GLN A 1 94 ? -17.728 -5.318 23.468 1.00 89.75 94 GLN A C 1
ATOM 769 O O . GLN A 1 94 ? -17.700 -6.553 23.475 1.00 89.75 94 GLN A O 1
ATOM 774 N N . TYR A 1 95 ? -16.951 -4.564 24.228 1.00 85.12 95 TYR A N 1
ATOM 775 C CA . TYR A 1 95 ? -16.112 -5.031 25.319 1.00 85.12 95 TYR A CA 1
ATOM 776 C C . TYR A 1 95 ? -16.634 -4.382 26.607 1.00 85.12 95 TYR A C 1
ATOM 778 O O . TYR A 1 95 ? -16.919 -3.180 26.619 1.00 85.12 95 TYR A O 1
ATOM 786 N N . LYS A 1 96 ? -16.842 -5.211 27.635 1.00 75.50 96 LYS A N 1
ATOM 787 C CA . LYS A 1 96 ? -17.276 -4.786 28.971 1.00 75.50 96 LYS A CA 1
ATOM 788 C C . LYS A 1 96 ? -16.083 -4.363 29.809 1.00 75.50 96 LYS A C 1
ATOM 790 O O . LYS A 1 96 ? -15.028 -5.018 29.654 1.00 75.50 96 LYS A O 1
#

Foldseek 3Di:
DDQDFPDKDKDAPDDPVNVVVLVVVLVLLVVQLCCCPVVVHADDPDRDPNVVSVVVSVVSVVVVVVSRQWMWMWTDGPVAIWIATPPPRNGTDGDD